Protein AF-X0Y8S7-F1 (afdb_monomer)

Sequence (94 aa):
EKPLKGLGPVELAIAVAKGMMNLAQRVDFPTTLKEIIGFSEDHIQRALEAAKNPQLEMKLKNMPVPLNRDMIDEYMGPVLKAAATGDFSSIKNV

Organism: NCBI:txid412755

Structure (mmCIF, N/CA/C/O backbone):
data_AF-X0Y8S7-F1
#
_entry.id   AF-X0Y8S7-F1
#
loop_
_atom_site.group_PDB
_atom_site.id
_atom_site.type_symbol
_atom_site.label_atom_id
_atom_site.label_alt_id
_atom_site.label_comp_id
_atom_site.label_asym_id
_atom_site.label_entity_id
_atom_site.label_seq_id
_atom_site.pdbx_PDB_ins_code
_atom_site.Cartn_x
_atom_site.Cartn_y
_atom_site.Cartn_z
_atom_site.occupancy
_atom_site.B_iso_or_equiv
_atom_site.auth_seq_id
_atom_site.auth_comp_id
_atom_site.auth_asym_id
_atom_site.auth_atom_id
_atom_site.pdbx_PDB_model_num
ATOM 1 N N . GLU A 1 1 ? 0.684 -19.686 -17.771 1.00 57.12 1 GLU A N 1
ATOM 2 C CA . GLU A 1 1 ? 1.345 -18.606 -17.003 1.00 57.12 1 GLU A CA 1
ATOM 3 C C . GLU A 1 1 ? 2.282 -17.844 -17.935 1.00 57.12 1 GLU A C 1
ATOM 5 O O . GLU A 1 1 ? 2.900 -18.479 -18.783 1.00 57.12 1 GLU A O 1
ATOM 10 N N . LYS A 1 2 ? 2.338 -16.505 -17.864 1.00 58.88 2 LYS A N 1
ATOM 11 C CA . LYS A 1 2 ? 3.293 -15.723 -18.672 1.00 58.88 2 LYS A CA 1
ATOM 12 C C . LYS A 1 2 ? 4.708 -15.980 -18.125 1.00 58.88 2 LYS A C 1
ATOM 14 O O . LYS A 1 2 ? 4.879 -15.886 -16.910 1.00 58.88 2 LYS A O 1
ATOM 19 N N . PRO A 1 3 ? 5.709 -16.298 -18.961 1.00 71.44 3 PRO A N 1
ATOM 20 C CA . PRO A 1 3 ? 7.079 -16.439 -18.484 1.00 71.44 3 PRO A CA 1
ATOM 21 C C . PRO A 1 3 ? 7.573 -15.100 -17.917 1.00 71.44 3 PRO A C 1
ATOM 23 O O . PRO A 1 3 ? 7.342 -14.053 -18.511 1.00 71.44 3 PRO A O 1
ATOM 26 N N . LEU A 1 4 ? 8.274 -15.136 -16.777 1.00 78.31 4 LEU A N 1
ATOM 27 C CA . LEU A 1 4 ? 8.859 -13.934 -16.157 1.00 78.31 4 LEU A CA 1
ATOM 28 C C . LEU A 1 4 ? 10.004 -13.336 -16.996 1.00 78.31 4 LEU A C 1
ATOM 30 O O . LEU A 1 4 ? 10.389 -12.185 -16.808 1.00 78.31 4 LEU A O 1
ATOM 34 N N . LYS A 1 5 ? 10.565 -14.121 -17.925 1.00 79.62 5 LYS A N 1
ATOM 35 C CA . LYS A 1 5 ? 11.636 -13.685 -18.825 1.00 79.62 5 LYS A CA 1
ATOM 36 C C . LYS A 1 5 ? 11.100 -12.686 -19.854 1.00 79.62 5 LYS A C 1
ATOM 38 O O . LYS A 1 5 ? 10.143 -12.990 -20.559 1.00 79.62 5 LYS A O 1
ATOM 43 N N . GLY A 1 6 ? 11.777 -11.545 -19.980 1.00 82.38 6 GLY A N 1
ATOM 44 C CA . GLY A 1 6 ? 11.478 -10.519 -20.987 1.00 82.38 6 GLY A CA 1
ATOM 45 C C . GLY A 1 6 ? 10.459 -9.459 -20.558 1.00 82.38 6 GLY A C 1
ATOM 46 O O . GLY A 1 6 ? 10.076 -8.646 -21.391 1.00 82.38 6 GLY A O 1
ATOM 47 N N . LEU A 1 7 ? 10.029 -9.454 -19.292 1.00 87.62 7 LEU A N 1
ATOM 48 C CA . LEU A 1 7 ? 9.181 -8.398 -18.733 1.00 87.62 7 LEU A CA 1
ATOM 49 C C . LEU A 1 7 ? 10.001 -7.157 -18.367 1.00 87.62 7 LEU A C 1
ATOM 51 O O . LEU A 1 7 ? 11.135 -7.272 -17.891 1.00 87.62 7 LEU A O 1
ATOM 55 N N . GLY A 1 8 ? 9.405 -5.975 -18.539 1.00 89.69 8 GLY A N 1
ATOM 56 C CA . GLY A 1 8 ? 9.968 -4.734 -18.010 1.00 89.69 8 GLY A CA 1
ATOM 57 C C . GLY A 1 8 ? 9.958 -4.706 -16.471 1.00 89.69 8 GLY A C 1
ATOM 58 O O . GLY A 1 8 ? 9.223 -5.474 -15.846 1.00 89.69 8 GLY A O 1
ATOM 59 N N . PRO A 1 9 ? 10.721 -3.805 -15.822 1.00 88.00 9 PRO A N 1
ATOM 60 C CA . PRO A 1 9 ? 10.845 -3.770 -14.359 1.00 88.00 9 PRO A CA 1
ATOM 61 C C . PRO A 1 9 ? 9.505 -3.683 -13.609 1.00 88.00 9 PRO A C 1
ATOM 63 O O . PRO A 1 9 ? 9.280 -4.418 -12.649 1.00 88.00 9 PRO A O 1
ATOM 66 N N . VAL A 1 10 ? 8.586 -2.829 -14.076 1.00 88.00 10 VAL A N 1
ATOM 67 C CA . VAL A 1 10 ? 7.251 -2.658 -13.470 1.00 88.00 10 VAL A CA 1
ATOM 68 C C . VAL A 1 10 ? 6.383 -3.898 -13.677 1.00 88.00 10 VAL A C 1
ATOM 70 O O . VAL A 1 10 ? 5.734 -4.372 -12.748 1.00 88.00 10 VAL A O 1
ATOM 73 N N . GLU A 1 11 ? 6.393 -4.463 -14.884 1.00 89.50 11 GLU A N 1
ATOM 74 C CA . GLU A 1 11 ? 5.624 -5.669 -15.196 1.00 89.50 11 GLU A CA 1
ATOM 75 C C . GLU A 1 11 ? 6.104 -6.868 -14.375 1.00 89.50 11 GLU A C 1
ATOM 77 O O . GLU A 1 11 ? 5.286 -7.655 -13.900 1.00 89.50 11 GLU A O 1
ATOM 82 N N . LEU A 1 12 ? 7.420 -6.980 -14.168 1.00 92.19 12 LEU A N 1
ATOM 83 C CA . LEU A 1 12 ? 8.016 -7.997 -13.313 1.00 92.19 12 LEU A CA 1
ATOM 84 C C . LEU A 1 12 ? 7.570 -7.825 -11.856 1.00 92.19 12 LEU A C 1
ATOM 86 O O . LEU A 1 12 ? 7.142 -8.799 -11.240 1.00 92.19 12 LEU A O 1
ATOM 90 N N . ALA A 1 13 ? 7.604 -6.601 -11.320 1.00 89.56 13 ALA A N 1
ATOM 91 C CA . ALA A 1 13 ? 7.146 -6.320 -9.959 1.00 89.56 13 ALA A CA 1
ATOM 92 C C . ALA A 1 13 ? 5.663 -6.684 -9.764 1.00 89.56 13 ALA A C 1
ATOM 94 O O . ALA A 1 13 ? 5.312 -7.369 -8.802 1.00 89.56 13 ALA A O 1
ATOM 95 N N . ILE A 1 14 ? 4.800 -6.310 -10.715 1.00 91.00 14 ILE A N 1
ATOM 96 C CA . ILE A 1 14 ? 3.371 -6.653 -10.689 1.00 91.00 14 ILE A CA 1
ATOM 97 C C . ILE A 1 14 ? 3.167 -8.170 -10.804 1.00 91.00 14 ILE A C 1
ATOM 99 O O . ILE A 1 14 ? 2.303 -8.727 -10.126 1.00 91.00 14 ILE A O 1
ATOM 103 N N . ALA A 1 15 ? 3.944 -8.858 -11.645 1.00 92.88 15 ALA A N 1
ATOM 104 C CA . ALA A 1 15 ? 3.865 -10.310 -11.781 1.00 92.88 15 ALA A CA 1
ATOM 105 C C . ALA A 1 15 ? 4.235 -11.024 -10.471 1.00 92.88 15 ALA A C 1
ATOM 107 O O . ALA A 1 15 ? 3.527 -11.945 -10.059 1.00 92.88 15 ALA A O 1
ATOM 108 N N . VAL A 1 16 ? 5.291 -10.569 -9.788 1.00 92.94 16 VAL A N 1
ATOM 109 C CA . VAL A 1 16 ? 5.694 -11.093 -8.474 1.00 92.94 16 VAL A CA 1
ATOM 110 C C . VAL A 1 16 ? 4.6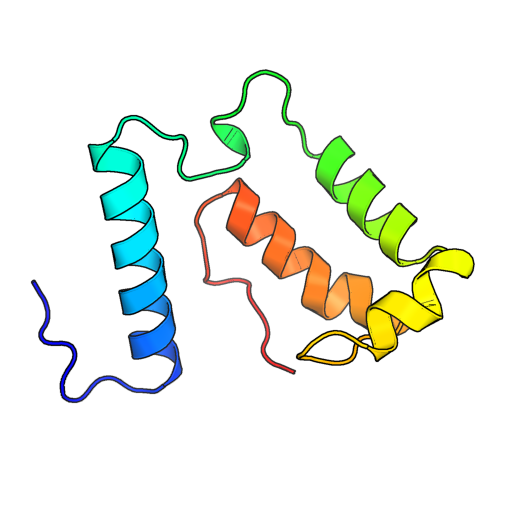18 -10.818 -7.422 1.00 92.94 16 VAL A C 1
ATOM 112 O O . VAL A 1 16 ? 4.205 -11.750 -6.733 1.00 92.94 16 VAL A O 1
ATOM 115 N N . ALA A 1 17 ? 4.100 -9.588 -7.341 1.00 92.19 17 ALA A N 1
ATOM 116 C CA . ALA A 1 17 ? 3.040 -9.225 -6.398 1.00 92.19 17 ALA A CA 1
ATOM 117 C C . ALA A 1 17 ? 1.783 -10.094 -6.581 1.00 92.19 17 ALA A C 1
ATOM 119 O O . ALA A 1 17 ? 1.272 -10.663 -5.617 1.00 92.19 17 ALA A O 1
ATOM 120 N N . LYS A 1 18 ? 1.334 -10.292 -7.828 1.00 92.38 18 LYS A N 1
ATOM 121 C CA . LYS A 1 18 ? 0.217 -11.197 -8.148 1.00 92.38 18 LYS A CA 1
ATOM 122 C C . LYS A 1 18 ? 0.513 -12.646 -7.763 1.00 92.3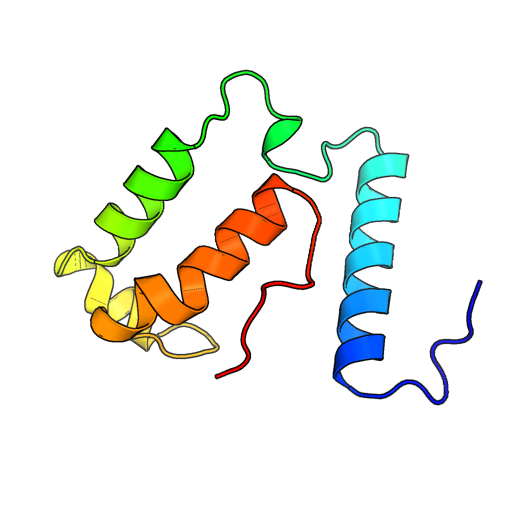8 18 LYS A C 1
ATOM 124 O O . LYS A 1 18 ? -0.375 -13.338 -7.278 1.00 92.38 18 LYS A O 1
ATOM 129 N N . GLY A 1 19 ? 1.751 -13.106 -7.944 1.00 93.56 19 GLY A N 1
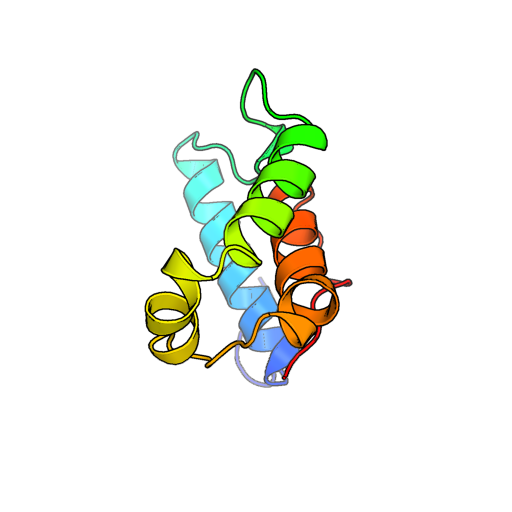ATOM 130 C CA . GLY A 1 19 ? 2.189 -14.424 -7.481 1.00 93.56 19 GLY A CA 1
ATOM 131 C C . GLY A 1 19 ? 2.050 -14.588 -5.965 1.00 93.56 19 GLY A C 1
ATOM 132 O O . GLY A 1 19 ? 1.521 -15.599 -5.506 1.00 93.56 19 GLY A O 1
ATOM 133 N N . MET A 1 20 ? 2.455 -13.574 -5.193 1.00 93.94 20 MET A N 1
ATOM 134 C CA . MET A 1 20 ? 2.308 -13.565 -3.733 1.00 93.94 20 MET A CA 1
ATOM 135 C C . MET A 1 20 ? 0.836 -13.553 -3.299 1.00 93.94 20 MET A C 1
ATOM 137 O O . MET A 1 20 ? 0.462 -14.317 -2.413 1.00 93.94 20 MET A O 1
ATOM 141 N N . MET A 1 21 ? -0.014 -12.751 -3.950 1.00 93.50 21 MET A N 1
ATOM 142 C CA . MET A 1 21 ? -1.459 -12.732 -3.676 1.00 93.50 21 MET A CA 1
ATOM 143 C C . MET A 1 21 ? -2.118 -14.080 -3.988 1.00 93.50 21 MET A C 1
ATOM 145 O O . MET A 1 21 ? -2.885 -14.588 -3.177 1.00 93.50 21 MET A O 1
ATOM 149 N N . ASN A 1 22 ? -1.772 -14.704 -5.118 1.00 94.38 22 ASN A N 1
ATOM 150 C CA . ASN A 1 22 ? -2.278 -16.031 -5.475 1.00 94.38 22 ASN A CA 1
ATOM 151 C C . ASN A 1 22 ? -1.860 -17.096 -4.453 1.00 94.38 22 ASN A C 1
ATOM 153 O O . ASN A 1 22 ? -2.628 -18.013 -4.169 1.00 94.38 22 ASN A O 1
ATOM 157 N N . LEU A 1 23 ? -0.645 -16.999 -3.906 1.00 95.06 23 LEU A N 1
ATOM 158 C CA . LEU A 1 23 ? -0.198 -17.890 -2.838 1.00 95.06 23 LEU A CA 1
ATOM 159 C C . LEU A 1 23 ? -1.022 -17.685 -1.561 1.00 95.06 23 LEU A C 1
ATOM 161 O O . LEU A 1 23 ? -1.469 -18.672 -0.988 1.00 95.06 23 LEU A O 1
ATOM 165 N N . ALA A 1 24 ? -1.253 -16.434 -1.150 1.00 93.75 24 ALA A N 1
ATOM 166 C CA . ALA A 1 24 ? -2.094 -16.114 0.006 1.00 93.75 24 ALA A CA 1
ATOM 167 C C . ALA A 1 24 ? -3.525 -16.651 -0.170 1.00 93.75 24 ALA A C 1
ATOM 169 O O . ALA A 1 24 ? -4.049 -17.315 0.720 1.00 93.75 24 ALA A O 1
ATOM 170 N N . GLN A 1 25 ? -4.108 -16.476 -1.358 1.00 94.06 25 GLN A N 1
ATOM 171 C CA . GLN A 1 25 ? -5.430 -17.008 -1.680 1.00 94.06 25 GLN A CA 1
ATOM 172 C C . GLN A 1 25 ? -5.489 -18.539 -1.570 1.00 94.06 25 GLN A C 1
ATOM 174 O O . GLN A 1 25 ? -6.471 -19.082 -1.080 1.00 94.06 25 GLN A O 1
ATOM 179 N N . ARG A 1 26 ? -4.438 -19.253 -2.001 1.00 96.00 26 ARG A N 1
ATOM 180 C CA . ARG A 1 26 ? -4.371 -20.726 -1.918 1.00 96.00 26 ARG A CA 1
ATOM 181 C C . ARG A 1 26 ? -4.322 -21.266 -0.491 1.00 96.00 26 ARG A C 1
ATOM 183 O O . ARG A 1 26 ? -4.590 -22.448 -0.307 1.00 96.00 26 ARG A O 1
ATOM 190 N N . VAL A 1 27 ? -3.932 -20.442 0.478 1.00 96.12 27 VAL A N 1
ATOM 191 C CA . VAL A 1 27 ? -3.907 -20.804 1.902 1.00 96.12 27 VAL A CA 1
ATOM 192 C C . VAL A 1 27 ? -5.068 -20.171 2.677 1.00 96.12 27 VAL A C 1
ATOM 194 O O . VAL A 1 27 ? -5.004 -20.102 3.899 1.00 96.12 27 VAL A O 1
ATOM 197 N N . ASP A 1 28 ? -6.108 -19.707 1.972 1.00 93.25 28 ASP A N 1
ATOM 198 C CA . ASP A 1 28 ? -7.317 -19.079 2.525 1.00 93.25 28 ASP A CA 1
ATOM 199 C C . ASP A 1 28 ? -7.056 -17.790 3.327 1.00 93.25 28 ASP A C 1
ATOM 201 O O . ASP A 1 28 ? -7.794 -17.442 4.250 1.00 93.25 28 ASP A O 1
ATOM 205 N N . PHE A 1 29 ? -5.999 -17.051 2.972 1.00 95.00 29 PHE A N 1
ATOM 206 C CA . PHE A 1 29 ? -5.715 -15.738 3.552 1.00 95.00 29 PHE A CA 1
ATOM 207 C C . PHE A 1 29 ? -6.345 -14.624 2.710 1.00 95.00 29 PHE A C 1
ATOM 209 O O . PHE A 1 29 ? -6.330 -14.711 1.477 1.00 95.00 29 PHE A O 1
ATOM 216 N N . PRO A 1 30 ? -6.835 -13.543 3.348 1.00 93.75 30 PRO A N 1
ATOM 217 C CA . PRO A 1 30 ? -7.341 -12.392 2.621 1.00 93.75 30 PRO A CA 1
ATOM 218 C C . PRO A 1 30 ? -6.224 -11.747 1.798 1.00 93.75 30 PRO A C 1
ATOM 220 O O . PRO A 1 30 ? -5.104 -11.554 2.280 1.00 93.75 30 PRO A O 1
ATOM 223 N N . THR A 1 31 ? -6.534 -11.397 0.553 1.00 94.38 31 THR A N 1
ATOM 224 C CA . THR A 1 31 ? -5.559 -10.823 -0.388 1.00 94.38 31 THR A CA 1
ATOM 225 C C . THR A 1 31 ? -5.597 -9.302 -0.453 1.00 94.38 31 THR A C 1
ATOM 227 O O . THR A 1 31 ? -4.644 -8.679 -0.923 1.00 94.38 31 THR A O 1
ATOM 230 N N . THR A 1 32 ? -6.671 -8.696 0.051 1.00 94.88 32 THR A N 1
ATOM 231 C CA . THR A 1 32 ? -6.868 -7.246 0.102 1.00 94.88 32 THR A CA 1
ATOM 232 C C . THR A 1 32 ? -7.389 -6.813 1.468 1.00 94.88 32 THR A C 1
ATOM 234 O O . THR A 1 32 ? -8.038 -7.584 2.177 1.00 94.88 32 THR A O 1
ATOM 237 N N . LEU A 1 33 ? -7.155 -5.554 1.851 1.00 93.69 33 LEU A N 1
ATOM 238 C CA . LEU A 1 33 ? -7.671 -5.051 3.132 1.00 93.69 33 LEU A CA 1
ATOM 239 C C . LEU A 1 33 ? -9.206 -5.018 3.168 1.00 93.69 33 LEU A C 1
ATOM 241 O O . LEU A 1 33 ? -9.786 -5.177 4.236 1.00 93.69 33 LEU A O 1
ATOM 245 N N . LYS A 1 34 ? -9.875 -4.867 2.015 1.00 94.06 34 LYS A N 1
ATOM 246 C CA . LYS A 1 34 ? -11.346 -4.881 1.925 1.00 94.06 34 LYS A CA 1
ATOM 247 C C . LYS A 1 34 ? -11.975 -6.233 2.264 1.00 94.06 34 LYS A C 1
ATOM 249 O O . LYS A 1 34 ? -13.151 -6.265 2.608 1.00 94.06 34 LYS A O 1
ATOM 254 N N . GLU A 1 35 ? -11.222 -7.327 2.189 1.00 94.38 35 GLU A N 1
ATOM 255 C CA . GLU A 1 35 ? -11.696 -8.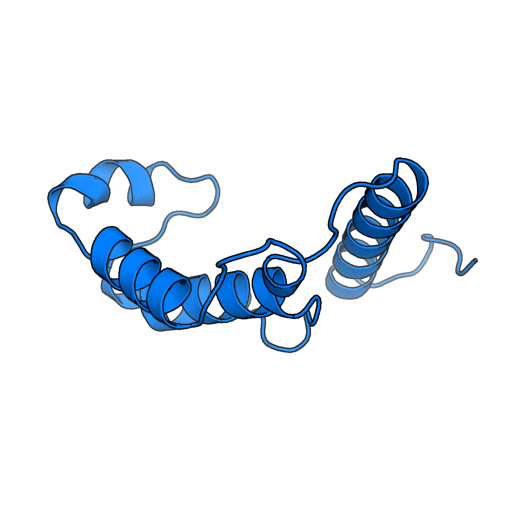654 2.609 1.00 94.38 35 GLU A CA 1
ATOM 256 C C . GLU A 1 35 ? -11.729 -8.806 4.140 1.00 94.38 35 GLU A C 1
ATOM 258 O O . GLU A 1 35 ? -12.358 -9.726 4.661 1.00 94.38 35 GLU A O 1
ATOM 263 N N . ILE A 1 36 ? -11.080 -7.901 4.882 1.00 93.88 36 ILE A N 1
ATOM 264 C CA . ILE A 1 36 ? -11.040 -7.936 6.344 1.00 93.88 36 ILE A CA 1
ATOM 265 C C . ILE A 1 36 ? -12.328 -7.327 6.906 1.00 93.88 36 ILE A C 1
ATOM 267 O O . ILE A 1 36 ? -12.657 -6.164 6.659 1.00 93.88 36 ILE A O 1
ATOM 271 N N . ILE A 1 37 ? -13.037 -8.103 7.729 1.00 93.19 37 ILE A N 1
ATOM 272 C CA . ILE A 1 37 ? -14.249 -7.647 8.418 1.00 93.19 37 ILE A CA 1
ATOM 273 C C . ILE A 1 37 ? -13.919 -6.420 9.278 1.00 93.19 37 ILE A C 1
ATOM 275 O O . ILE A 1 37 ? -13.039 -6.463 10.135 1.00 93.19 37 ILE A O 1
ATOM 279 N N . GLY A 1 38 ? -14.656 -5.330 9.056 1.00 93.06 38 GLY A N 1
ATOM 280 C CA . GLY A 1 38 ? -14.482 -4.070 9.781 1.00 93.06 38 GLY A CA 1
ATOM 281 C C . GLY A 1 38 ? -13.475 -3.100 9.158 1.00 93.06 38 GLY A C 1
ATOM 282 O O . GLY A 1 38 ? -13.306 -2.004 9.689 1.00 93.06 38 GLY A O 1
ATOM 283 N N . PHE A 1 39 ? -12.835 -3.444 8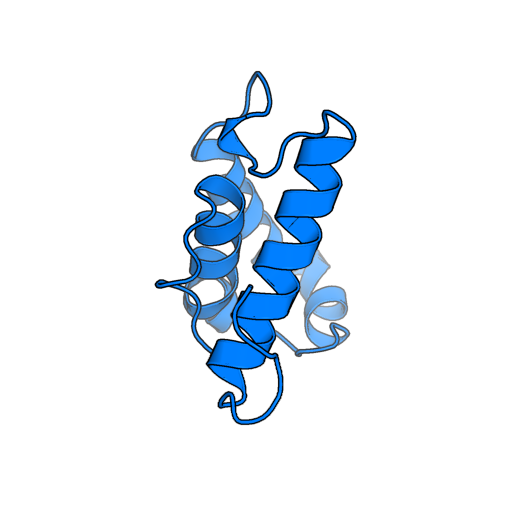.034 1.00 94.94 39 PHE A N 1
ATOM 284 C CA . PHE A 1 39 ? -12.032 -2.481 7.282 1.00 94.94 39 PHE A CA 1
ATOM 285 C C . PHE A 1 39 ? -12.917 -1.432 6.587 1.00 94.94 39 PHE A C 1
ATOM 287 O O . PHE A 1 39 ? -13.995 -1.733 6.076 1.00 94.94 39 PHE A O 1
ATOM 294 N N . SER A 1 40 ? -12.444 -0.187 6.546 1.00 94.56 40 SER A N 1
ATOM 295 C CA . SER A 1 40 ? -13.139 0.955 5.938 1.00 94.56 40 SER A CA 1
ATOM 296 C C . SER A 1 40 ? -12.135 1.991 5.433 1.00 94.56 40 SER A C 1
ATOM 298 O O . SER A 1 40 ? -10.965 1.969 5.823 1.00 94.56 40 SER A O 1
ATOM 300 N N . GLU A 1 41 ? -12.585 2.928 4.598 1.00 92.62 41 GLU A N 1
ATOM 301 C CA . GLU A 1 41 ? -11.735 4.023 4.109 1.00 92.62 41 GLU A CA 1
ATOM 302 C C . GLU A 1 41 ? -11.202 4.917 5.242 1.00 92.62 41 GLU A C 1
ATOM 304 O O . GLU A 1 41 ? -10.080 5.416 5.143 1.00 92.62 41 GLU A O 1
ATOM 309 N N . ASP A 1 42 ? -11.916 5.018 6.368 1.00 95.00 42 ASP A N 1
ATOM 310 C CA . ASP A 1 42 ? -11.449 5.747 7.556 1.00 95.00 42 ASP A CA 1
ATOM 311 C C . ASP A 1 42 ? -10.121 5.200 8.092 1.00 95.00 42 ASP A C 1
ATOM 313 O O . ASP A 1 42 ? -9.309 5.943 8.642 1.00 95.00 42 ASP A O 1
ATOM 317 N N . HIS A 1 43 ? -9.857 3.900 7.921 1.00 95.12 43 HIS A N 1
ATOM 318 C CA . HIS A 1 43 ? -8.579 3.307 8.312 1.00 95.12 43 HIS A CA 1
ATOM 319 C C . HIS A 1 43 ? -7.425 3.804 7.438 1.00 95.12 43 HIS A C 1
ATOM 321 O O . HIS A 1 43 ? -6.327 4.021 7.951 1.00 95.12 43 HIS A O 1
ATOM 327 N N . ILE A 1 44 ? -7.671 4.032 6.144 1.00 93.56 44 ILE A N 1
ATOM 328 C CA . ILE A 1 44 ? -6.681 4.619 5.232 1.00 93.56 44 ILE A CA 1
ATOM 329 C C . ILE A 1 44 ? -6.412 6.065 5.644 1.00 93.56 44 ILE A C 1
ATOM 331 O O . ILE A 1 44 ? -5.254 6.453 5.787 1.00 93.56 44 ILE A O 1
ATOM 335 N N . GLN A 1 45 ? -7.469 6.840 5.899 1.00 93.62 45 GLN A N 1
ATOM 336 C CA . GLN A 1 45 ? -7.341 8.233 6.322 1.00 93.62 45 GLN A CA 1
ATOM 337 C C . GLN A 1 45 ? -6.548 8.353 7.632 1.00 93.62 45 GLN A C 1
ATOM 339 O O . GLN A 1 45 ? -5.569 9.097 7.704 1.00 93.62 45 GLN A O 1
ATOM 344 N N . ARG A 1 46 ? -6.886 7.535 8.635 1.00 93.62 46 ARG A N 1
ATOM 345 C CA . ARG A 1 46 ? -6.161 7.471 9.914 1.00 93.62 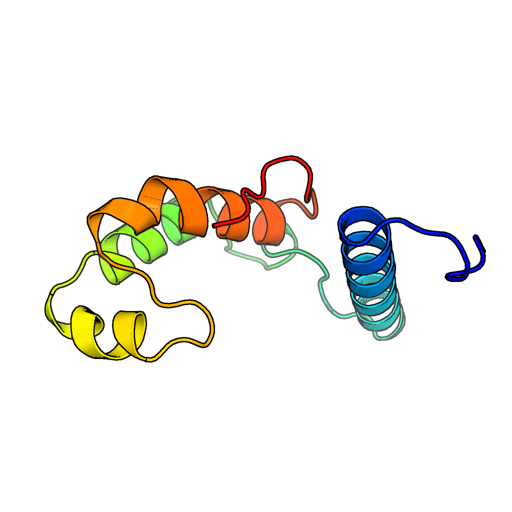46 ARG A CA 1
ATOM 346 C C . ARG A 1 46 ? -4.695 7.081 9.740 1.00 93.62 46 ARG A C 1
ATOM 348 O O . ARG A 1 46 ? -3.842 7.609 10.449 1.00 93.62 46 ARG A O 1
ATOM 355 N N . ALA A 1 47 ? -4.383 6.164 8.822 1.00 92.12 47 ALA A N 1
ATOM 356 C CA . ALA A 1 47 ? -3.005 5.769 8.542 1.00 92.12 47 ALA A CA 1
ATOM 357 C C . ALA A 1 47 ? -2.193 6.917 7.917 1.00 92.12 47 ALA A C 1
ATOM 359 O O . ALA A 1 47 ? -1.053 7.143 8.323 1.00 92.12 47 ALA A O 1
ATOM 360 N N . LEU A 1 48 ? -2.784 7.674 6.986 1.00 91.81 48 LEU A N 1
ATOM 361 C CA . LEU A 1 48 ? -2.144 8.846 6.376 1.00 91.81 48 LEU A CA 1
ATOM 362 C C . LEU A 1 48 ? -1.919 9.967 7.395 1.00 91.81 48 LEU A C 1
ATOM 364 O O . LEU A 1 48 ? -0.834 10.544 7.455 1.00 91.81 48 LEU A O 1
ATOM 368 N N . GLU A 1 49 ? -2.908 10.244 8.242 1.00 91.62 49 GLU A N 1
ATOM 369 C CA . GLU A 1 49 ? -2.782 11.216 9.333 1.00 91.62 49 GLU A CA 1
ATOM 370 C C . GLU A 1 49 ? -1.703 10.809 10.336 1.00 91.62 49 GLU A C 1
ATOM 372 O O . GLU A 1 49 ? -0.861 11.626 10.715 1.00 91.62 49 GLU A O 1
ATOM 377 N N . ALA A 1 50 ? -1.673 9.530 10.719 1.00 89.38 50 ALA A N 1
ATOM 378 C CA . ALA A 1 50 ? -0.636 8.996 11.588 1.00 89.38 50 ALA A CA 1
ATOM 379 C C . ALA A 1 50 ? 0.750 9.134 10.949 1.00 89.38 50 ALA A C 1
ATOM 381 O O . ALA A 1 50 ? 1.679 9.578 11.616 1.00 89.38 50 ALA A O 1
ATOM 382 N N . ALA A 1 51 ? 0.900 8.829 9.659 1.00 87.62 51 ALA A N 1
ATOM 383 C CA . ALA A 1 51 ? 2.172 8.978 8.957 1.00 87.62 51 ALA A CA 1
ATOM 384 C C . ALA A 1 51 ? 2.666 10.438 8.921 1.00 87.62 51 ALA A C 1
ATOM 386 O O . ALA A 1 51 ? 3.868 10.681 8.970 1.00 87.62 51 ALA A O 1
ATOM 387 N N . LYS A 1 52 ? 1.770 11.431 8.933 1.00 88.00 52 LYS A N 1
ATOM 388 C CA . LYS A 1 52 ? 2.146 12.854 9.039 1.00 88.00 52 LYS A CA 1
ATOM 389 C C . LYS A 1 52 ? 2.543 13.285 10.454 1.00 88.00 52 LYS A C 1
ATOM 391 O O . LYS A 1 52 ? 2.993 14.417 10.641 1.00 88.00 52 LYS A O 1
ATOM 396 N N . ASN A 1 53 ? 2.401 12.421 11.458 1.00 88.50 53 ASN A N 1
ATOM 397 C CA . ASN A 1 53 ? 2.757 12.752 12.831 1.00 88.50 53 ASN A CA 1
ATOM 398 C C . ASN A 1 53 ? 4.279 12.988 12.960 1.00 88.50 53 ASN A C 1
ATOM 400 O O . ASN A 1 53 ? 5.068 12.100 12.623 1.00 88.50 53 ASN A O 1
ATOM 404 N N . PRO A 1 54 ? 4.714 14.134 13.523 1.00 82.31 54 PRO A N 1
ATOM 405 C CA . PRO A 1 54 ? 6.121 14.429 13.774 1.00 82.31 54 PRO A CA 1
ATOM 406 C C . PRO A 1 54 ? 6.923 13.345 14.477 1.00 82.31 54 PRO A C 1
ATOM 408 O O . PRO A 1 54 ? 8.096 13.141 14.175 1.00 82.31 54 PRO A O 1
ATOM 411 N N . GLN A 1 55 ? 6.287 12.620 15.390 1.00 85.62 55 GLN A N 1
ATOM 412 C CA . GLN A 1 55 ? 6.940 11.574 16.169 1.00 85.62 55 GLN A CA 1
ATOM 413 C C . GLN A 1 55 ? 7.378 10.380 15.302 1.00 85.62 55 GLN A C 1
ATOM 415 O O . GLN A 1 55 ? 8.226 9.592 15.719 1.00 85.62 55 GLN A O 1
ATOM 420 N N . LEU A 1 56 ? 6.828 10.242 14.091 1.00 82.81 56 LEU A N 1
ATOM 421 C CA . LEU A 1 56 ? 7.152 9.171 13.148 1.00 82.81 56 LEU A CA 1
ATOM 422 C C . LEU A 1 56 ? 8.181 9.585 12.088 1.00 82.81 56 LEU A C 1
ATOM 424 O O . LEU A 1 56 ? 8.623 8.740 11.313 1.00 82.81 56 LEU A O 1
ATOM 428 N N . GLU A 1 57 ? 8.638 10.839 12.089 1.00 80.94 57 GLU A N 1
ATOM 429 C CA . GLU A 1 57 ? 9.554 11.370 11.074 1.00 80.94 57 GLU A CA 1
ATOM 430 C C . GLU A 1 57 ? 10.863 10.571 10.967 1.00 80.94 57 GLU A C 1
ATOM 432 O O . GLU A 1 57 ? 11.307 10.246 9.867 1.00 80.94 57 GLU A O 1
ATOM 437 N N . MET A 1 58 ? 11.447 10.177 12.102 1.00 82.19 58 MET A N 1
ATOM 438 C CA . MET A 1 58 ? 12.661 9.350 12.117 1.00 82.19 58 MET A CA 1
ATOM 439 C C . MET A 1 58 ? 12.423 7.944 11.552 1.00 82.19 58 MET A C 1
ATOM 441 O O . MET A 1 58 ? 13.315 7.379 10.926 1.00 82.19 58 MET A O 1
ATOM 445 N N . LYS A 1 59 ? 11.225 7.372 11.731 1.00 83.19 59 LYS A N 1
ATOM 446 C CA . LYS A 1 59 ? 10.886 6.056 11.163 1.00 83.19 59 LYS A CA 1
ATOM 447 C C . LYS A 1 59 ? 10.716 6.130 9.648 1.00 83.19 59 LYS A C 1
ATOM 449 O O . LYS A 1 59 ? 11.173 5.232 8.953 1.00 83.19 59 LYS A O 1
ATOM 454 N N . LEU A 1 60 ? 10.113 7.208 9.146 1.00 81.44 60 LEU A N 1
ATOM 455 C CA . LEU A 1 60 ? 9.912 7.425 7.712 1.00 81.44 60 LEU A CA 1
ATOM 456 C C . LEU A 1 60 ? 11.229 7.633 6.959 1.00 81.44 60 LEU A C 1
ATOM 458 O O . LEU A 1 60 ? 11.423 7.054 5.892 1.00 81.44 60 LEU A O 1
ATOM 462 N N . LYS A 1 61 ? 12.160 8.396 7.544 1.00 84.44 61 LYS A N 1
ATOM 463 C CA . LYS A 1 61 ? 13.498 8.609 6.968 1.00 84.44 61 LYS A CA 1
ATOM 464 C C . LYS A 1 61 ? 14.347 7.333 6.926 1.00 84.44 61 LYS A C 1
ATOM 466 O O . LYS A 1 61 ? 15.217 7.225 6.072 1.00 84.44 61 LYS A O 1
ATOM 471 N N . ASN A 1 62 ? 14.073 6.374 7.813 1.00 87.25 62 ASN A N 1
ATOM 472 C CA . ASN A 1 62 ? 14.796 5.102 7.909 1.00 87.25 62 ASN A CA 1
ATOM 473 C C . ASN A 1 62 ? 14.136 3.950 7.125 1.00 87.25 62 ASN A C 1
ATOM 475 O O . ASN A 1 62 ? 14.592 2.810 7.227 1.00 87.25 62 ASN A O 1
ATOM 479 N N . MET A 1 63 ? 13.057 4.200 6.375 1.00 86.12 63 MET A N 1
ATOM 480 C CA . MET A 1 63 ? 12.470 3.178 5.504 1.00 86.12 63 MET A CA 1
ATOM 481 C C . MET A 1 63 ? 13.367 2.893 4.286 1.00 86.12 63 MET A C 1
ATOM 483 O O . MET A 1 63 ? 14.118 3.776 3.872 1.00 86.12 63 MET A O 1
ATOM 487 N N . PRO A 1 64 ? 13.267 1.698 3.661 1.00 82.06 64 PRO A N 1
ATOM 488 C CA . PRO A 1 64 ? 14.043 1.353 2.463 1.00 82.06 64 PRO A CA 1
ATOM 489 C C . PRO A 1 64 ? 13.908 2.371 1.325 1.00 82.06 64 PRO A C 1
ATOM 491 O O . PRO A 1 64 ? 14.860 2.601 0.585 1.00 82.06 64 PRO A O 1
ATOM 494 N N . VAL A 1 65 ? 12.732 2.995 1.218 1.00 82.88 65 VAL A N 1
ATOM 495 C CA . VAL A 1 65 ? 12.514 4.215 0.440 1.00 82.88 65 VAL A CA 1
ATOM 496 C C . VAL A 1 65 ? 12.223 5.334 1.443 1.00 82.88 65 VAL A C 1
ATOM 498 O O . VAL A 1 65 ? 11.157 5.304 2.068 1.00 82.88 65 VAL A O 1
ATOM 501 N N . PRO A 1 66 ? 13.154 6.284 1.651 1.00 84.00 66 PRO A N 1
ATOM 502 C CA . PRO A 1 66 ? 12.953 7.382 2.585 1.00 84.00 66 PRO A CA 1
ATOM 503 C C . PRO A 1 66 ? 11.754 8.237 2.175 1.00 84.00 66 PRO A C 1
ATOM 505 O O . PRO A 1 66 ? 11.678 8.710 1.043 1.00 84.00 66 PRO A O 1
ATOM 508 N N . LEU A 1 67 ? 10.835 8.464 3.112 1.00 84.25 67 LEU A N 1
ATOM 509 C CA . LEU A 1 67 ? 9.690 9.353 2.918 1.00 84.25 67 LEU A CA 1
ATOM 510 C C . LEU A 1 67 ? 9.768 10.538 3.884 1.00 84.25 67 LEU A C 1
ATOM 512 O O . LEU A 1 67 ? 10.258 10.422 5.010 1.00 84.25 67 LEU A O 1
ATOM 516 N N . ASN A 1 68 ? 9.250 11.683 3.449 1.00 84.06 68 ASN A N 1
ATOM 517 C CA . ASN A 1 68 ? 8.960 12.825 4.311 1.00 84.06 68 ASN A CA 1
ATOM 518 C C . ASN A 1 68 ? 7.439 13.048 4.384 1.00 84.06 68 ASN A C 1
ATOM 520 O O . ASN A 1 68 ? 6.675 12.389 3.679 1.00 84.06 68 ASN A O 1
ATOM 524 N N . ARG A 1 69 ? 6.993 13.960 5.254 1.00 83.62 69 ARG A N 1
ATOM 525 C CA . ARG A 1 69 ? 5.559 14.205 5.487 1.00 83.62 69 ARG A CA 1
ATOM 526 C C . ARG A 1 69 ? 4.827 14.707 4.245 1.00 83.62 69 ARG A C 1
ATOM 528 O O . ARG A 1 69 ? 3.688 14.307 4.024 1.00 83.62 69 ARG A O 1
ATOM 535 N N . ASP A 1 70 ? 5.493 15.525 3.440 1.00 84.75 70 ASP A N 1
ATOM 536 C CA . ASP A 1 70 ? 4.914 16.139 2.242 1.00 84.75 70 ASP A CA 1
ATOM 5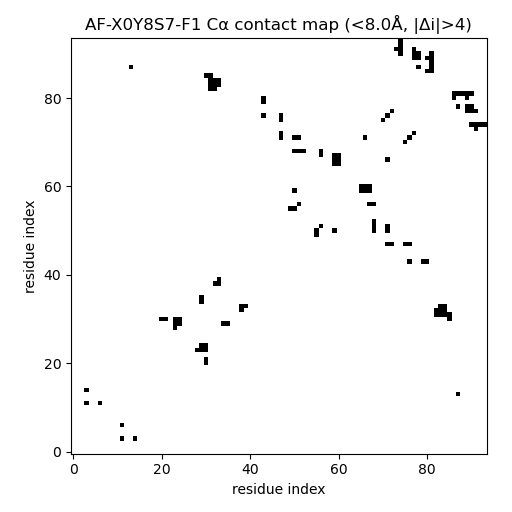37 C C . ASP A 1 70 ? 4.705 15.103 1.124 1.00 84.75 70 ASP A C 1
ATOM 539 O O . ASP A 1 70 ? 3.820 15.242 0.288 1.00 84.75 70 ASP A O 1
ATOM 543 N N . MET A 1 71 ? 5.470 14.009 1.157 1.00 85.81 71 MET A N 1
ATOM 544 C CA . MET A 1 71 ? 5.390 12.895 0.210 1.00 85.81 71 MET A CA 1
ATOM 545 C C . MET A 1 71 ? 4.344 11.832 0.584 1.00 85.81 71 MET A C 1
ATOM 547 O O . MET A 1 71 ? 4.053 10.950 -0.226 1.00 85.81 71 MET A O 1
ATOM 551 N N . ILE A 1 72 ? 3.772 11.874 1.793 1.00 86.94 72 ILE A N 1
ATOM 552 C CA . ILE A 1 72 ? 2.862 10.822 2.278 1.00 86.94 72 ILE A CA 1
ATOM 553 C C . ILE A 1 72 ? 1.610 10.718 1.408 1.00 86.94 72 ILE A C 1
ATOM 555 O O . ILE A 1 72 ? 1.269 9.627 0.954 1.00 86.94 72 ILE A O 1
ATOM 559 N N . ASP A 1 73 ? 0.936 11.832 1.133 1.00 86.50 73 ASP A N 1
ATOM 560 C CA . ASP A 1 73 ? -0.302 11.788 0.347 1.00 86.50 73 ASP A CA 1
ATOM 561 C C . ASP A 1 73 ? -0.045 11.333 -1.091 1.00 86.50 73 ASP A C 1
ATOM 563 O O . ASP A 1 73 ? -0.833 10.573 -1.655 1.00 86.50 73 ASP A O 1
ATOM 567 N N . GLU A 1 74 ? 1.075 11.768 -1.672 1.00 88.50 74 GLU A N 1
ATOM 568 C CA . GLU A 1 74 ? 1.407 11.476 -3.061 1.00 88.50 74 GLU A CA 1
ATOM 569 C C . GLU A 1 74 ? 1.830 10.018 -3.278 1.00 88.50 74 GLU A C 1
ATOM 571 O O . GLU A 1 74 ? 1.412 9.413 -4.267 1.00 88.50 74 GLU A O 1
ATOM 576 N N . TYR A 1 75 ? 2.628 9.452 -2.369 1.00 87.75 75 TYR A N 1
ATOM 577 C CA . TYR A 1 75 ? 3.234 8.132 -2.561 1.00 87.75 75 TYR A CA 1
ATOM 578 C C . TYR A 1 75 ? 2.621 7.048 -1.672 1.00 87.75 75 TYR A C 1
ATOM 580 O O . TYR A 1 75 ? 2.343 5.950 -2.151 1.00 87.75 75 TYR A O 1
ATOM 588 N N . MET A 1 76 ? 2.342 7.331 -0.396 1.00 89.56 76 MET A N 1
ATOM 589 C CA . MET A 1 76 ? 1.755 6.337 0.515 1.00 89.56 76 MET A CA 1
ATOM 590 C C . MET A 1 76 ? 0.253 6.154 0.270 1.00 89.56 76 MET A C 1
ATOM 592 O O . MET A 1 76 ? -0.244 5.029 0.331 1.00 89.56 76 MET A O 1
ATOM 596 N N . GLY A 1 77 ? -0.469 7.230 -0.056 1.00 91.50 77 GLY A N 1
ATOM 597 C CA . GLY A 1 77 ? -1.904 7.186 -0.355 1.00 91.50 77 GLY A CA 1
ATOM 598 C C . GLY A 1 77 ? -2.271 6.152 -1.426 1.00 91.50 77 GLY A C 1
ATOM 599 O O . GLY A 1 77 ? -3.104 5.277 -1.165 1.00 91.50 77 GLY A O 1
ATOM 600 N N . PRO A 1 78 ? -1.644 6.186 -2.615 1.00 92.88 78 PRO A N 1
ATOM 601 C CA . PRO A 1 78 ? -1.917 5.197 -3.649 1.00 92.88 78 PRO A CA 1
ATOM 602 C C . PRO A 1 78 ? -1.505 3.767 -3.280 1.00 92.88 78 PRO A C 1
ATOM 604 O O . PRO A 1 78 ? -2.196 2.829 -3.671 1.00 92.88 78 PRO A O 1
ATOM 607 N N . VAL A 1 79 ? -0.445 3.583 -2.484 1.00 91.56 79 VAL A N 1
ATOM 608 C CA . VAL A 1 79 ? -0.030 2.257 -1.987 1.00 91.56 79 VAL A CA 1
ATOM 609 C C . VAL A 1 79 ? -1.081 1.665 -1.047 1.00 91.56 79 VAL A C 1
ATOM 611 O O . VAL A 1 79 ? -1.459 0.505 -1.200 1.00 91.56 79 VAL A O 1
ATOM 614 N N . LEU A 1 80 ? -1.612 2.458 -0.110 1.00 93.12 80 LEU A N 1
ATOM 615 C CA . LEU A 1 80 ? -2.678 2.010 0.793 1.00 93.12 80 LEU A CA 1
ATOM 616 C C . LEU A 1 80 ? -3.972 1.692 0.034 1.00 93.12 80 LEU A C 1
ATOM 618 O O . LEU A 1 80 ? -4.641 0.706 0.341 1.00 93.12 80 LEU A O 1
ATOM 622 N N . LYS A 1 81 ? -4.305 2.484 -0.992 1.00 93.56 81 LYS A N 1
ATOM 623 C CA . LYS A 1 81 ? -5.446 2.202 -1.875 1.00 93.56 81 LYS A CA 1
ATOM 624 C C . LYS A 1 81 ? -5.253 0.899 -2.646 1.00 93.56 81 LYS A C 1
ATOM 626 O O . LYS A 1 81 ? -6.171 0.085 -2.658 1.00 93.56 81 LYS A O 1
ATOM 631 N N . ALA A 1 82 ? -4.067 0.666 -3.204 1.00 93.31 82 ALA A N 1
ATOM 632 C CA . ALA A 1 82 ? -3.738 -0.579 -3.889 1.00 93.31 82 ALA A CA 1
ATOM 633 C C . ALA A 1 82 ? -3.813 -1.793 -2.951 1.00 93.31 82 ALA A C 1
ATOM 635 O O . A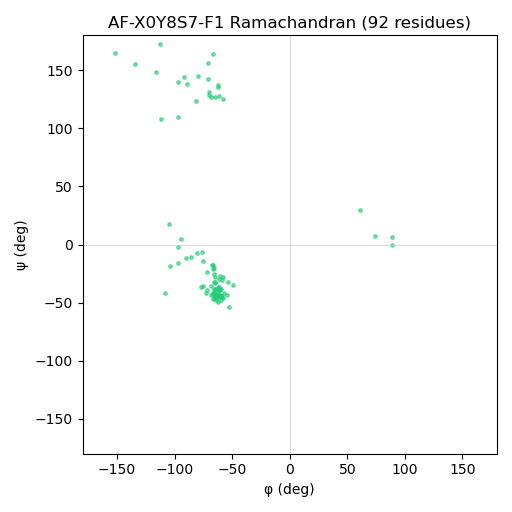LA A 1 82 ? -4.349 -2.826 -3.334 1.00 93.31 82 ALA A O 1
ATOM 636 N N . ALA A 1 83 ? -3.361 -1.665 -1.699 1.00 92.88 83 ALA A N 1
ATOM 637 C CA . ALA A 1 83 ? -3.512 -2.720 -0.693 1.00 92.88 83 ALA A CA 1
ATOM 638 C C . ALA A 1 83 ? -4.987 -2.993 -0.342 1.00 92.88 83 ALA A C 1
ATOM 640 O O . ALA A 1 83 ? -5.373 -4.128 -0.060 1.00 92.88 83 ALA A O 1
ATOM 641 N N . ALA A 1 84 ? -5.832 -1.960 -0.371 1.00 94.12 84 ALA A N 1
ATOM 642 C CA . ALA A 1 84 ? -7.258 -2.101 -0.118 1.00 94.12 84 ALA A CA 1
ATOM 643 C C . ALA A 1 84 ? -8.033 -2.713 -1.290 1.00 94.12 84 ALA A C 1
ATOM 645 O O . ALA A 1 84 ? -8.989 -3.443 -1.049 1.00 94.12 84 ALA A O 1
ATOM 646 N N . THR A 1 85 ? -7.668 -2.418 -2.538 1.00 92.12 85 THR A N 1
ATOM 647 C CA . THR A 1 85 ? -8.426 -2.847 -3.729 1.00 92.12 85 THR A CA 1
ATOM 648 C C . THR A 1 85 ? -7.795 -4.002 -4.497 1.00 92.12 85 THR A C 1
ATOM 650 O O . THR A 1 85 ? -8.478 -4.622 -5.307 1.00 92.12 85 THR A O 1
ATOM 653 N N . GLY A 1 86 ? -6.506 -4.268 -4.293 1.00 90.81 86 GLY A N 1
ATOM 654 C CA . GLY A 1 86 ? -5.706 -5.139 -5.155 1.00 90.81 86 GLY A CA 1
ATOM 655 C C . GLY A 1 86 ? -5.330 -4.506 -6.502 1.00 90.81 86 GLY A C 1
ATOM 656 O O . GLY A 1 86 ? -4.779 -5.196 -7.361 1.00 90.81 86 GLY A O 1
ATOM 657 N N . ASP A 1 87 ? -5.621 -3.216 -6.718 1.00 91.25 87 ASP A N 1
ATOM 658 C CA . ASP A 1 87 ? -5.298 -2.513 -7.962 1.00 91.25 87 ASP A CA 1
ATOM 659 C C . ASP A 1 87 ? -3.994 -1.715 -7.847 1.00 91.25 87 ASP A C 1
ATOM 661 O O . ASP A 1 87 ? -3.920 -0.676 -7.191 1.00 91.25 87 ASP A O 1
ATOM 665 N N . PHE A 1 88 ? -2.964 -2.190 -8.544 1.00 89.75 88 PHE A N 1
ATOM 666 C CA . PHE A 1 88 ? -1.641 -1.570 -8.578 1.00 89.75 88 PHE A CA 1
ATOM 667 C C . PHE A 1 88 ? -1.531 -0.378 -9.540 1.00 89.75 88 PHE A C 1
ATOM 669 O O . PHE A 1 88 ? -0.501 0.293 -9.536 1.00 89.75 88 PHE A O 1
ATOM 676 N N . SER A 1 89 ? -2.556 -0.096 -10.355 1.00 87.88 89 SER A N 1
ATOM 677 C CA . SER A 1 89 ? -2.525 0.940 -11.404 1.00 87.88 89 SER A CA 1
ATOM 678 C C . SER A 1 89 ? -2.213 2.345 -10.880 1.00 87.88 89 SER A C 1
ATOM 680 O O . SER A 1 89 ? -1.662 3.173 -11.601 1.00 87.88 89 SER A O 1
ATOM 682 N N . SER A 1 90 ? -2.562 2.604 -9.620 1.00 83.62 90 SER A N 1
ATOM 683 C CA . SER A 1 90 ? -2.452 3.919 -8.992 1.00 83.62 90 SER A CA 1
ATOM 684 C C . SER A 1 90 ? -1.106 4.158 -8.301 1.00 83.62 90 SER A C 1
ATOM 686 O O . SER A 1 90 ? -0.833 5.289 -7.904 1.00 83.62 90 SER A O 1
ATOM 688 N N . ILE A 1 91 ? -0.268 3.126 -8.125 1.00 87.62 91 ILE A N 1
ATOM 689 C CA . ILE A 1 91 ? 1.010 3.251 -7.411 1.00 87.62 91 ILE A CA 1
ATOM 690 C C . ILE A 1 91 ? 1.973 4.119 -8.225 1.00 87.62 91 ILE A C 1
ATOM 692 O O . ILE A 1 91 ? 2.248 3.846 -9.393 1.00 87.62 91 ILE A O 1
ATOM 696 N N . LYS A 1 92 ? 2.516 5.149 -7.574 1.00 82.44 92 LYS A N 1
ATOM 697 C CA . LYS A 1 92 ? 3.568 6.003 -8.125 1.00 82.44 92 LYS A CA 1
ATOM 698 C C . LYS A 1 92 ? 4.934 5.532 -7.637 1.00 82.44 92 LYS A C 1
ATOM 700 O O . LYS A 1 92 ? 5.086 5.197 -6.463 1.00 82.44 92 LYS A O 1
ATOM 705 N N . ASN A 1 93 ? 5.922 5.562 -8.525 1.00 76.06 93 ASN A N 1
ATOM 706 C CA . ASN A 1 93 ? 7.321 5.363 -8.157 1.00 76.06 93 ASN A CA 1
ATOM 707 C C . ASN A 1 93 ? 7.954 6.711 -7.790 1.00 76.06 93 ASN A C 1
ATOM 709 O O . ASN A 1 93 ? 7.685 7.702 -8.469 1.00 76.06 93 ASN A O 1
ATOM 713 N N . VAL A 1 94 ? 8.763 6.709 -6.726 1.00 66.81 94 VAL A N 1
ATOM 714 C CA . VAL A 1 94 ? 9.632 7.823 -6.298 1.00 66.81 94 VAL A CA 1
ATOM 715 C C . VAL A 1 94 ? 10.906 7.832 -7.136 1.00 66.81 94 VAL A C 1
ATOM 717 O O . VAL A 1 94 ? 11.407 6.719 -7.426 1.00 66.81 94 VAL A O 1
#

Secondary structure (DSSP, 8-state):
---STT--HHHHHHHHHHHHHHHHHHTT--SSGGGSTT--HHHHHHHHHHHT-GGGHHHHHTSSS---GGGIIIIIHHHHHHHHHS-GGGPPP-

pLDDT: mean 88.49, std 7.11, range [57.12, 96.12]

Mean predicted aligned error: 5.16 Å

Radius of gyration: 15.29 Å; Cα contacts (8 Å, |Δi|>4): 72; chains: 1; bounding box: 29×37×37 Å

Foldseek 3Di:
DDDLPPDDPVRNVLVVLVVVLVVCVVVVHDSAQQVDPPDDVVVLVVVLVVCLDPVCQVVQCPPPDRDHNVCSCVAVSQVNVCRHPVDPPRHDDD

Solvent-accessibl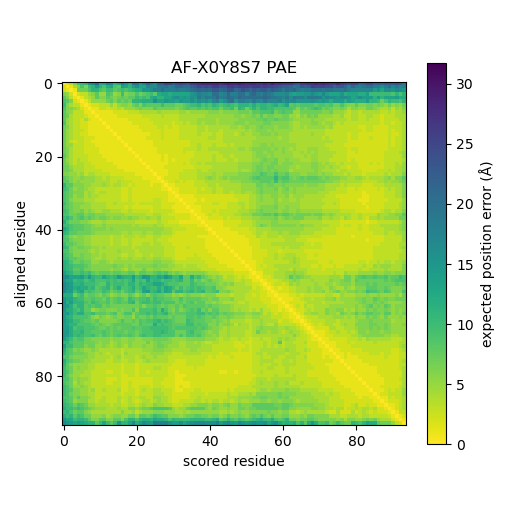e surface area (backbone atoms only — not comparable to full-atom values): 5607 Å² total; per-residue (Å²): 131,84,72,78,78,91,54,54,75,66,57,42,52,52,52,51,52,50,51,52,40,53,52,34,47,75,71,76,38,77,70,29,48,64,70,41,91,87,58,54,72,64,58,55,53,50,50,53,56,54,61,53,34,76,91,42,47,68,59,34,55,69,37,99,70,63,45,55,61,86,45,36,68,71,43,49,45,31,45,55,49,18,46,37,69,64,47,67,87,63,50,59,85,133